Protein AF-A0A2W5ZED1-F1 (afdb_monomer)

Secondary structure (DSSP, 8-state):
-HHHHHHHTTB-TTT-SB---TTSHHHHHH--EETTEE--GGG----

Nearest PDB structures (foldseek):
  2fsv-assembly1_A  TM=8.174E-01  e=2.419E-02  Rhodospirillum rubrum
  1xlt-assembly3_H  TM=7.867E-01  e=5.947E-02  Rhodospirillum rubrum
  1xlt-assembly1_A  TM=8.609E-01  e=1.005E-01  Rhodospirillum rubrum
  1f8g-assembly1_A  TM=7.590E-01  e=5.517E-02  Rhodospirillum rubrum

Solvent-accessible surface area (backbone atoms only — not comparable to full-atom values): 3115 Å² total; per-residue (Å²): 108,72,66,58,61,53,52,54,75,30,41,36,88,86,78,73,39,85,54,73,59,74,85,38,68,72,46,50,74,67,42,54,65,55,99,91,38,83,63,25,75,85,72,70,78,79,126

Radius of gyration: 12.98 Å; Cα contacts (8 Å, |Δi|>4): 33; chains: 1; bounding box: 30×21×34 Å

Mean predicted aligned error: 5.27 Å

pLDDT: mean 85.73, std 8.14, range [47.5, 92.88]

Structure (mmCIF, N/CA/C/O backbone):
data_AF-A0A2W5ZED1-F1
#
_entry.id   AF-A0A2W5ZED1-F1
#
loop_
_atom_site.group_PDB
_atom_site.id
_atom_site.type_symbol
_atom_site.label_atom_id
_atom_site.label_alt_id
_atom_site.label_comp_id
_atom_site.label_asym_id
_atom_site.label_entity_id
_atom_site.label_seq_id
_atom_site.pdbx_PDB_ins_code
_atom_site.Cartn_x
_atom_site.Cartn_y
_atom_site.Cartn_z
_atom_site.occupancy
_atom_site.B_iso_or_equiv
_atom_site.auth_seq_id
_atom_site.auth_comp_id
_atom_site.auth_asym_id
_atom_site.auth_atom_id
_atom_site.pdbx_PDB_model_num
ATOM 1 N N . LYS A 1 1 ? 8.426 7.881 13.299 1.00 73.75 1 LYS A N 1
ATOM 2 C CA . LYS A 1 1 ? 7.288 8.820 13.122 1.00 73.75 1 LYS A CA 1
ATOM 3 C C . LYS A 1 1 ? 6.814 8.864 11.665 1.00 73.75 1 LYS A C 1
ATOM 5 O O . LYS A 1 1 ? 5.634 8.655 11.457 1.00 73.75 1 LYS A O 1
ATOM 10 N N . ASN A 1 2 ? 7.709 8.987 10.678 1.00 87.88 2 ASN A N 1
ATOM 11 C CA . ASN A 1 2 ? 7.351 9.056 9.246 1.00 87.88 2 ASN A CA 1
ATOM 12 C C . ASN A 1 2 ? 6.564 7.836 8.727 1.00 87.88 2 ASN A C 1
ATOM 14 O O . ASN A 1 2 ? 5.558 8.007 8.055 1.00 87.88 2 ASN A O 1
ATOM 18 N N . LEU A 1 3 ? 6.972 6.616 9.094 1.00 86.56 3 LEU A N 1
ATOM 19 C CA . LEU A 1 3 ? 6.254 5.395 8.696 1.00 86.56 3 LEU A CA 1
ATOM 20 C C . LEU A 1 3 ? 4.887 5.251 9.376 1.00 86.56 3 LEU A C 1
ATOM 22 O O . LEU A 1 3 ? 3.945 4.793 8.744 1.00 86.56 3 LEU A O 1
ATOM 26 N N . LEU A 1 4 ? 4.770 5.656 10.645 1.00 87.94 4 LEU A N 1
ATOM 27 C CA . LEU A 1 4 ? 3.500 5.594 11.376 1.00 87.94 4 LEU A CA 1
ATOM 28 C C . LEU A 1 4 ? 2.483 6.561 10.765 1.00 87.94 4 LEU A C 1
ATOM 30 O O . LEU A 1 4 ? 1.392 6.137 10.415 1.00 87.94 4 LEU A O 1
ATOM 34 N N . ALA A 1 5 ? 2.891 7.816 10.552 1.00 89.50 5 ALA A N 1
ATOM 35 C CA . ALA A 1 5 ? 2.057 8.819 9.897 1.00 89.50 5 ALA A CA 1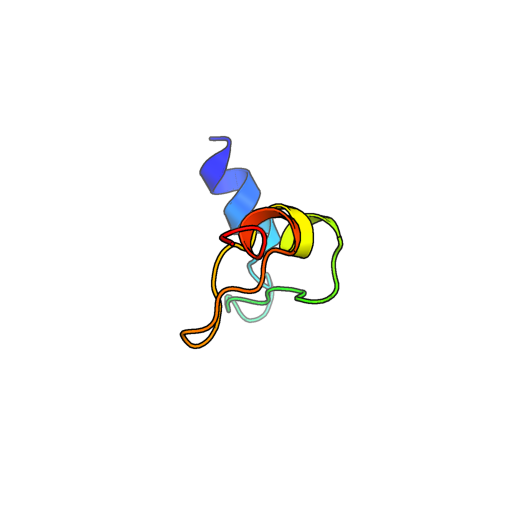
ATOM 36 C C . ALA A 1 5 ? 1.627 8.370 8.491 1.00 89.50 5 ALA A C 1
ATOM 38 O O . ALA A 1 5 ? 0.491 8.581 8.091 1.00 89.50 5 ALA A O 1
ATOM 39 N N . PHE A 1 6 ? 2.519 7.705 7.752 1.00 86.44 6 PHE A N 1
ATOM 40 C CA . PHE A 1 6 ? 2.203 7.132 6.448 1.00 86.44 6 PHE A CA 1
ATOM 41 C C . PHE A 1 6 ? 1.163 6.000 6.540 1.00 86.44 6 PHE A C 1
ATOM 43 O O . PHE A 1 6 ? 0.161 6.039 5.834 1.00 86.44 6 PHE A O 1
ATOM 50 N N . VAL A 1 7 ? 1.339 5.024 7.435 1.00 87.44 7 VAL A N 1
ATOM 51 C CA . VAL A 1 7 ? 0.386 3.910 7.601 1.00 87.44 7 VAL A CA 1
ATOM 52 C C . VAL A 1 7 ? -0.976 4.391 8.110 1.00 87.44 7 VAL A C 1
ATOM 54 O O . VAL A 1 7 ? -1.997 3.862 7.682 1.00 87.44 7 VAL A O 1
ATOM 57 N N . GLU A 1 8 ? -1.016 5.422 8.955 1.00 87.44 8 GLU A N 1
ATOM 58 C CA . GLU A 1 8 ? -2.266 6.052 9.402 1.00 87.44 8 GLU A CA 1
ATOM 59 C C . GLU A 1 8 ? -3.117 6.550 8.224 1.00 87.44 8 GLU A C 1
ATOM 61 O O . GLU A 1 8 ? -4.337 6.416 8.263 1.00 87.44 8 GLU A O 1
ATOM 66 N N . THR A 1 9 ? -2.497 7.031 7.137 1.00 86.44 9 THR A N 1
ATOM 67 C CA . THR A 1 9 ? -3.234 7.434 5.920 1.00 86.44 9 THR A CA 1
ATOM 68 C C . THR A 1 9 ? -3.889 6.274 5.165 1.00 86.44 9 THR A C 1
ATOM 70 O O . THR A 1 9 ? -4.774 6.505 4.344 1.00 86.44 9 THR A O 1
ATOM 73 N N . LEU A 1 10 ? -3.478 5.031 5.435 1.00 89.12 10 LEU A N 1
ATOM 74 C CA . LEU A 1 10 ? -3.968 3.824 4.764 1.00 89.12 10 LEU A CA 1
ATOM 75 C C . LEU A 1 10 ? -5.045 3.088 5.577 1.00 89.12 10 LEU A C 1
ATOM 77 O O . LEU A 1 10 ? -5.565 2.071 5.116 1.00 89.12 10 LEU A O 1
ATOM 81 N N . ILE A 1 11 ? -5.366 3.561 6.784 1.00 90.81 11 ILE A N 1
ATOM 82 C CA . ILE A 1 11 ? -6.351 2.945 7.679 1.00 90.81 11 ILE A CA 1
ATOM 83 C C . ILE A 1 11 ? -7.647 3.750 7.634 1.00 90.81 11 ILE A C 1
ATOM 85 O O . ILE A 1 11 ? -7.651 4.965 7.827 1.00 90.81 11 ILE A O 1
ATOM 89 N N . ASP A 1 12 ? -8.772 3.065 7.438 1.00 90.19 12 ASP A N 1
ATOM 90 C CA . ASP A 1 12 ? -10.078 3.695 7.600 1.00 90.19 12 ASP A CA 1
ATOM 91 C C . ASP A 1 12 ? -10.360 3.924 9.100 1.00 90.19 12 ASP A C 1
ATOM 93 O O . ASP A 1 12 ? -10.371 2.967 9.883 1.00 90.19 12 ASP A O 1
ATOM 97 N N . PRO A 1 13 ? -10.621 5.168 9.538 1.00 87.19 13 PRO A N 1
ATOM 98 C CA . PRO A 1 13 ? -10.773 5.483 10.957 1.00 87.19 13 PRO A CA 1
ATOM 99 C C . PRO A 1 13 ? -12.073 4.944 11.573 1.00 87.19 13 PRO A C 1
ATOM 101 O O . PRO A 1 13 ? -12.168 4.832 12.794 1.00 87.19 13 PRO A O 1
ATOM 104 N N . LYS A 1 14 ? -13.083 4.614 10.758 1.00 89.88 14 LYS A N 1
ATOM 105 C CA . LYS A 1 14 ? -14.380 4.098 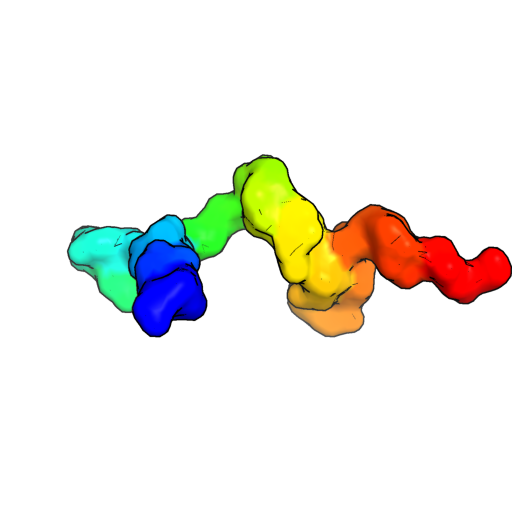11.215 1.00 89.88 14 LYS A CA 1
ATOM 106 C C . LYS A 1 14 ? -14.345 2.583 11.365 1.00 89.88 14 LYS A C 1
ATOM 108 O O . LYS A 1 14 ? -14.819 2.057 12.366 1.00 89.88 14 LYS A O 1
ATOM 113 N N . THR A 1 15 ? -13.786 1.886 10.377 1.00 92.88 15 THR A N 1
ATOM 114 C CA . THR A 1 15 ? -13.759 0.415 10.332 1.00 92.88 15 THR A CA 1
ATOM 115 C C . THR A 1 15 ? -12.465 -0.180 10.881 1.00 92.88 15 THR A C 1
ATOM 117 O O . THR A 1 15 ? -12.382 -1.396 11.052 1.00 92.88 15 THR A O 1
ATOM 120 N N . LYS A 1 16 ? -11.450 0.656 11.154 1.00 89.38 16 LYS A N 1
ATOM 121 C CA . LYS A 1 16 ? -10.100 0.256 11.594 1.00 89.38 16 LYS A CA 1
ATOM 122 C C . LYS A 1 16 ? -9.466 -0.805 10.693 1.00 89.38 16 LYS A C 1
ATOM 124 O O . LYS A 1 16 ? -8.674 -1.627 11.146 1.00 89.38 16 LYS A O 1
ATOM 129 N N . SER A 1 17 ? -9.843 -0.793 9.422 1.00 90.56 17 SER A N 1
ATOM 130 C CA . SER A 1 17 ? -9.393 -1.746 8.417 1.00 90.56 17 SER A CA 1
ATOM 131 C C . SER A 1 17 ? -8.443 -1.070 7.439 1.00 90.56 17 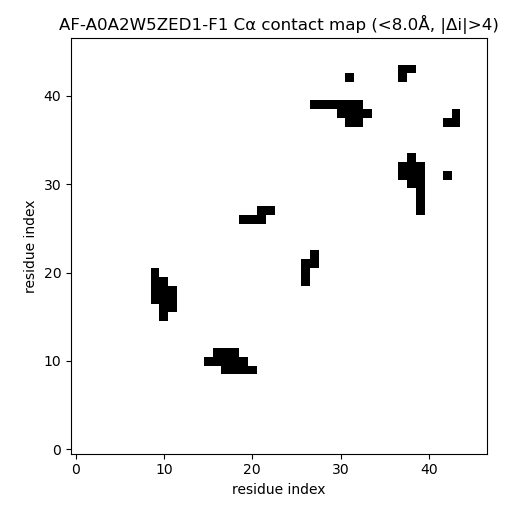SER A C 1
ATOM 133 O O . SER A 1 17 ? -8.468 0.150 7.263 1.00 90.56 17 SER A O 1
ATOM 135 N N . LEU A 1 18 ? -7.599 -1.875 6.798 1.00 89.12 18 LEU A N 1
ATOM 136 C CA . LEU A 1 18 ? -6.700 -1.402 5.755 1.00 89.12 18 LEU A CA 1
ATOM 137 C C . LEU A 1 18 ? -7.523 -1.007 4.519 1.00 89.12 18 LEU A C 1
ATOM 139 O O . LEU A 1 18 ? -8.137 -1.858 3.880 1.00 89.12 18 LEU A O 1
ATOM 143 N N . ALA A 1 19 ? -7.530 0.280 4.190 1.00 88.06 19 ALA A N 1
ATOM 144 C CA . ALA A 1 19 ? -8.318 0.873 3.116 1.00 88.06 19 ALA A CA 1
ATOM 145 C C . ALA A 1 19 ? -7.398 1.567 2.102 1.00 88.06 19 ALA A C 1
ATOM 147 O O . ALA A 1 19 ? -7.430 2.783 1.912 1.00 88.06 19 ALA A O 1
ATOM 148 N N . ILE A 1 20 ? -6.541 0.775 1.453 1.00 86.56 20 ILE A N 1
ATOM 149 C CA . ILE A 1 20 ? -5.601 1.288 0.453 1.00 86.56 20 ILE A CA 1
ATOM 150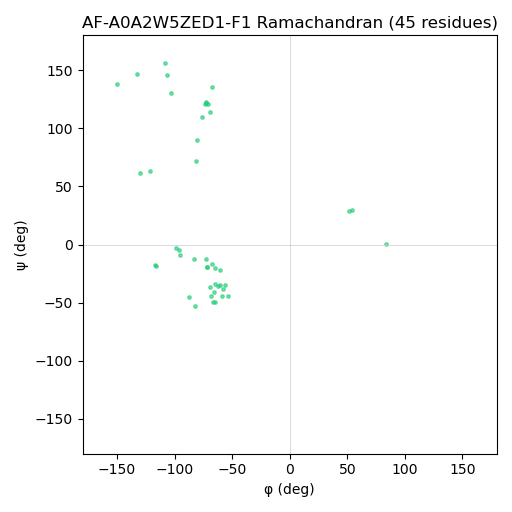 C C . ILE A 1 20 ? -6.369 1.704 -0.806 1.00 86.56 20 ILE A C 1
ATOM 152 O O . ILE A 1 20 ? -7.015 0.883 -1.462 1.00 86.56 20 ILE A O 1
ATOM 156 N N . LYS A 1 21 ? -6.249 2.980 -1.179 1.00 85.25 21 LYS A N 1
ATOM 157 C CA . LYS A 1 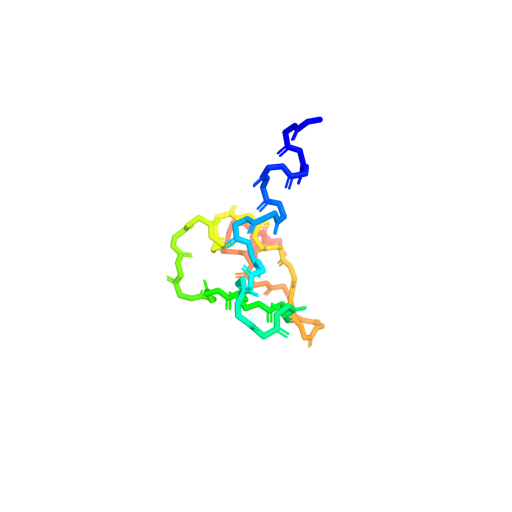21 ? -6.751 3.511 -2.450 1.00 85.25 21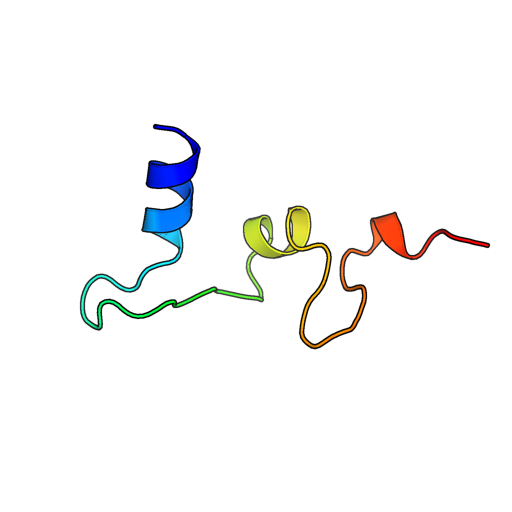 LYS A CA 1
ATOM 158 C C . LYS A 1 21 ? -5.761 3.187 -3.566 1.00 85.25 21 LYS A C 1
ATOM 160 O O . LYS A 1 21 ? -4.854 3.959 -3.842 1.00 85.25 21 LYS A O 1
ATOM 165 N N . TRP A 1 22 ? -5.930 2.035 -4.205 1.00 85.31 22 TRP A N 1
ATOM 166 C CA . TRP A 1 22 ? -5.016 1.555 -5.252 1.00 85.31 22 TRP A CA 1
ATOM 167 C C . TRP A 1 22 ? -4.909 2.476 -6.472 1.00 85.31 22 TRP A C 1
ATOM 169 O O . TRP A 1 22 ? -3.913 2.419 -7.189 1.00 85.31 22 TRP A O 1
ATOM 179 N N . ASP A 1 23 ? -5.914 3.321 -6.703 1.00 83.88 23 ASP A N 1
ATOM 180 C CA . ASP A 1 23 ? -5.906 4.279 -7.804 1.00 83.88 23 ASP A CA 1
ATOM 181 C C . ASP A 1 23 ? -5.155 5.579 -7.521 1.00 83.88 23 ASP A C 1
ATOM 183 O O . ASP A 1 23 ? -4.860 6.308 -8.469 1.00 83.88 23 ASP A O 1
ATOM 187 N N . ASP A 1 24 ? -4.812 5.833 -6.259 1.00 86.94 24 ASP A N 1
ATOM 188 C CA . ASP A 1 24 ? -4.109 7.033 -5.820 1.00 86.94 24 ASP A CA 1
ATOM 189 C C . ASP A 1 24 ? -2.668 7.066 -6.358 1.00 86.94 24 ASP A C 1
ATOM 191 O O . ASP A 1 24 ? -1.949 6.061 -6.327 1.00 86.94 24 ASP A O 1
ATOM 195 N N . GLU A 1 25 ? -2.235 8.226 -6.856 1.00 84.56 25 GLU A N 1
ATOM 196 C CA . GLU A 1 25 ? -0.894 8.410 -7.422 1.00 84.56 25 GLU A CA 1
ATOM 197 C C . GLU A 1 25 ? 0.211 8.139 -6.396 1.00 84.56 25 GLU A C 1
ATOM 199 O O . GLU A 1 25 ? 1.240 7.557 -6.742 1.00 84.56 25 GLU A O 1
ATOM 204 N N . LEU A 1 26 ? -0.017 8.482 -5.124 1.00 85.56 26 LEU A N 1
ATOM 205 C CA . LEU A 1 26 ? 0.938 8.237 -4.049 1.00 85.56 26 LEU A CA 1
ATOM 206 C C . LEU A 1 26 ? 1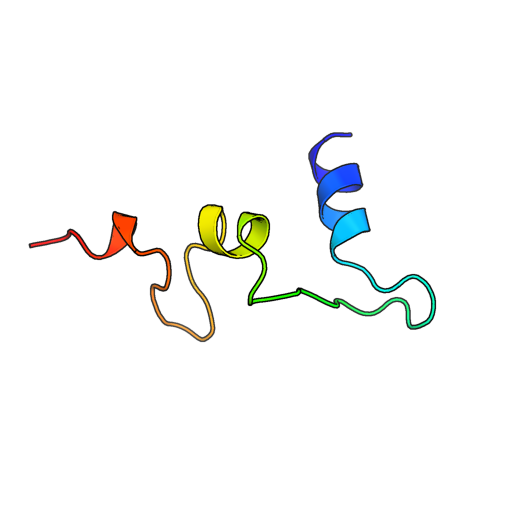.118 6.737 -3.816 1.00 85.56 26 LEU A C 1
ATOM 208 O O . LEU A 1 26 ? 2.245 6.276 -3.649 1.00 85.56 26 LEU A O 1
ATOM 212 N N . VAL A 1 27 ? 0.029 5.963 -3.863 1.00 87.06 27 VAL A N 1
ATOM 213 C CA . VAL A 1 27 ? 0.073 4.500 -3.724 1.00 87.06 27 VAL A CA 1
ATOM 214 C C . VAL A 1 27 ? 0.760 3.867 -4.934 1.00 87.06 27 VAL A C 1
ATOM 216 O O . VAL A 1 27 ? 1.633 3.018 -4.762 1.00 87.06 27 VAL A O 1
ATOM 219 N N . LYS A 1 28 ? 0.433 4.303 -6.154 1.00 86.44 28 LYS A N 1
ATOM 220 C CA . LYS A 1 28 ? 1.060 3.800 -7.389 1.00 86.44 28 LYS A CA 1
ATOM 221 C C . LYS A 1 28 ? 2.567 4.077 -7.448 1.00 86.44 28 LYS A C 1
ATOM 223 O O . LYS A 1 28 ? 3.307 3.230 -7.937 1.00 86.44 28 LYS A O 1
ATOM 228 N N . ALA A 1 29 ? 3.020 5.217 -6.925 1.00 86.50 29 ALA A N 1
ATOM 229 C CA . ALA A 1 29 ? 4.431 5.613 -6.932 1.00 86.50 29 ALA A CA 1
ATOM 230 C C . ALA A 1 29 ? 5.325 4.807 -5.971 1.00 86.50 29 ALA A C 1
ATOM 232 O O . ALA A 1 29 ? 6.544 4.815 -6.112 1.00 86.50 29 ALA A O 1
ATOM 233 N N . ILE A 1 30 ? 4.745 4.140 -4.973 1.00 89.00 30 ILE A N 1
ATOM 234 C CA . ILE A 1 30 ? 5.504 3.403 -3.946 1.00 89.00 30 ILE A CA 1
ATOM 235 C C . ILE A 1 30 ? 5.233 1.895 -3.968 1.00 89.00 30 ILE A C 1
ATOM 237 O O . ILE A 1 30 ? 6.012 1.118 -3.416 1.00 89.00 30 ILE A O 1
ATOM 241 N N . LEU A 1 31 ? 4.129 1.459 -4.580 1.00 90.81 31 LEU A N 1
ATOM 242 C CA . LEU A 1 31 ? 3.735 0.057 -4.632 1.00 90.81 31 LEU A CA 1
ATOM 243 C C . LEU A 1 31 ? 4.577 -0.709 -5.654 1.00 90.81 31 LEU A C 1
ATOM 245 O O . LEU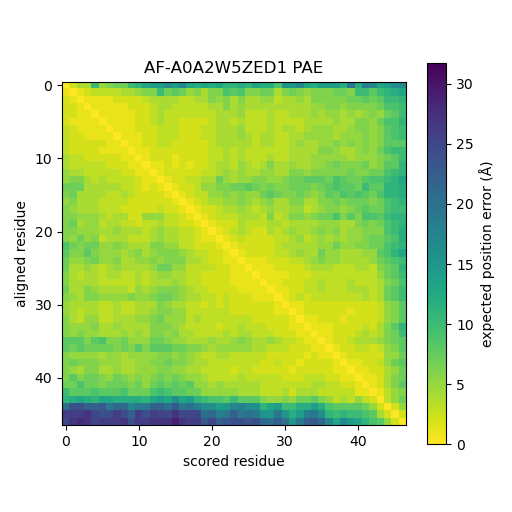 A 1 31 ? 4.401 -0.553 -6.857 1.00 90.81 31 LEU A O 1
ATOM 249 N N . LEU A 1 32 ? 5.450 -1.590 -5.164 1.00 91.25 32 LEU A N 1
ATOM 250 C CA . LEU A 1 32 ? 6.324 -2.418 -5.998 1.00 91.25 32 LEU A CA 1
ATOM 251 C C . LEU A 1 32 ? 5.623 -3.669 -6.535 1.00 91.25 32 LEU A C 1
ATOM 253 O O . LEU A 1 32 ? 5.621 -3.918 -7.741 1.00 91.25 32 LEU A O 1
ATOM 257 N N . THR A 1 33 ? 5.020 -4.452 -5.639 1.00 91.31 33 THR A N 1
ATOM 258 C CA . THR A 1 33 ? 4.387 -5.737 -5.960 1.00 91.31 33 THR A CA 1
ATOM 259 C C . THR A 1 33 ? 3.005 -5.829 -5.329 1.00 91.31 33 THR A C 1
ATOM 261 O O . THR A 1 33 ? 2.769 -5.284 -4.249 1.00 91.31 33 THR A O 1
ATOM 264 N N . LYS A 1 34 ? 2.083 -6.515 -6.005 1.00 90.19 34 LYS A N 1
ATOM 265 C CA . LYS A 1 34 ? 0.742 -6.809 -5.494 1.00 90.19 34 LYS A CA 1
ATOM 266 C C . LYS A 1 34 ? 0.257 -8.127 -6.084 1.00 90.19 34 LYS A C 1
ATOM 268 O O . LYS A 1 34 ? 0.483 -8.386 -7.261 1.00 90.19 34 LYS A O 1
ATOM 273 N N . ASP A 1 35 ? -0.376 -8.961 -5.262 1.00 89.19 35 ASP A N 1
ATOM 274 C CA . ASP A 1 35 ? -0.969 -10.240 -5.683 1.00 89.19 35 ASP A CA 1
ATOM 275 C C . ASP A 1 35 ? 0.017 -11.179 -6.414 1.00 89.19 35 ASP A C 1
ATOM 277 O O . ASP A 1 35 ? -0.366 -11.962 -7.276 1.00 89.19 35 ASP A O 1
ATOM 281 N N . GLY A 1 36 ? 1.311 -11.096 -6.078 1.00 89.69 36 GLY A N 1
ATOM 282 C CA . GLY A 1 36 ? 2.373 -11.888 -6.711 1.00 89.69 36 GLY A CA 1
ATOM 283 C C . GLY A 1 36 ? 2.915 -11.318 -8.028 1.00 89.69 36 GLY A C 1
ATOM 284 O O . GLY A 1 36 ? 3.834 -11.900 -8.599 1.00 89.69 36 GLY A O 1
ATOM 285 N N . PHE A 1 37 ? 2.409 -10.172 -8.488 1.00 89.38 37 PHE A N 1
ATOM 286 C CA . PHE A 1 37 ? 2.867 -9.499 -9.701 1.00 89.38 37 PHE A CA 1
ATOM 287 C C . PHE A 1 37 ? 3.691 -8.255 -9.372 1.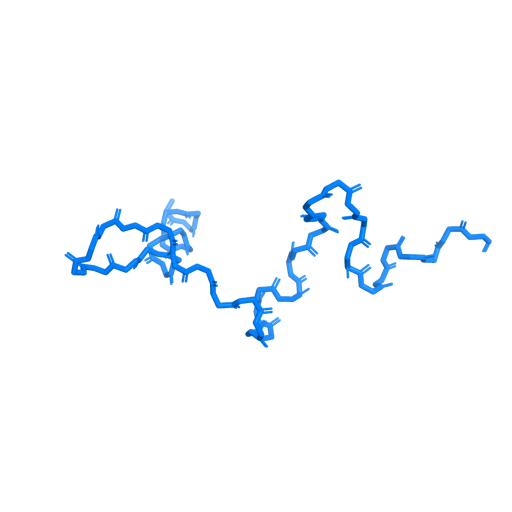00 89.38 37 PHE A C 1
ATOM 289 O O . PHE A 1 37 ? 3.417 -7.535 -8.407 1.00 89.38 37 PHE A O 1
ATOM 296 N N . LEU A 1 38 ? 4.695 -7.981 -10.203 1.00 90.44 38 LEU A N 1
ATOM 297 C CA . LEU A 1 38 ? 5.366 -6.688 -10.230 1.00 90.44 38 LEU A CA 1
ATOM 298 C C . LEU A 1 38 ? 4.415 -5.678 -10.872 1.00 90.44 38 LEU A C 1
ATOM 300 O O . LEU A 1 38 ? 3.969 -5.894 -11.991 1.00 90.44 38 LEU A O 1
ATOM 304 N N . VAL A 1 39 ? 4.077 -4.606 -10.158 1.00 89.31 39 VAL A N 1
ATOM 305 C CA . VAL A 1 39 ? 3.068 -3.629 -10.611 1.00 89.31 39 VAL A CA 1
ATOM 306 C C . VAL A 1 39 ? 3.646 -2.237 -10.830 1.00 89.31 39 VAL A C 1
ATOM 308 O O . VAL A 1 39 ? 3.055 -1.445 -11.559 1.00 89.31 39 VAL A O 1
ATOM 311 N N . HIS A 1 40 ? 4.826 -1.942 -10.277 1.00 90.38 40 HIS A N 1
ATOM 312 C CA . HIS A 1 40 ? 5.449 -0.634 -10.457 1.00 90.38 40 HIS A CA 1
ATOM 313 C C . HIS A 1 40 ? 6.014 -0.465 -11.878 1.00 90.38 40 HIS A C 1
ATOM 315 O O . HIS A 1 40 ? 6.933 -1.207 -12.249 1.00 90.38 40 HIS A O 1
ATOM 321 N N . PRO A 1 41 ? 5.567 0.534 -12.666 1.00 86.50 41 PRO A N 1
ATOM 322 C CA . PRO A 1 41 ? 5.972 0.700 -14.066 1.00 86.50 41 PRO A CA 1
ATOM 323 C C . PRO A 1 41 ? 7.491 0.743 -14.264 1.00 86.50 41 PRO A C 1
ATOM 325 O O . PRO A 1 41 ? 8.025 0.034 -15.111 1.00 86.50 41 PRO A O 1
ATOM 328 N N . SER A 1 42 ? 8.210 1.486 -13.416 1.00 87.94 42 SER A N 1
ATOM 329 C CA . SER A 1 42 ? 9.670 1.638 -13.527 1.00 87.94 42 SER A CA 1
ATOM 330 C C . SER A 1 42 ? 10.472 0.354 -13.305 1.00 87.94 42 SER A C 1
ATOM 332 O O . SER A 1 42 ? 11.619 0.286 -13.726 1.00 87.94 42 SER A O 1
ATOM 334 N N . PHE A 1 43 ? 9.895 -0.661 -12.655 1.00 82.38 43 PHE A N 1
ATOM 335 C CA . PHE A 1 43 ? 10.595 -1.915 -12.362 1.00 82.38 43 PHE A CA 1
ATOM 336 C C . PHE A 1 43 ? 10.315 -3.007 -13.405 1.00 82.38 43 PHE A C 1
ATOM 338 O O . PHE A 1 43 ? 10.956 -4.051 -13.374 1.00 82.38 43 PHE A O 1
ATOM 345 N N . HIS A 1 44 ? 9.424 -2.762 -14.374 1.00 77.75 44 HIS A N 1
ATOM 346 C CA . HIS A 1 44 ? 9.203 -3.673 -15.506 1.00 77.75 44 HIS A CA 1
ATOM 347 C C . HIS A 1 44 ? 10.356 -3.658 -16.527 1.00 77.75 44 HIS A C 1
ATOM 349 O O . HIS A 1 44 ? 10.428 -4.532 -17.391 1.00 77.75 44 HIS A O 1
ATOM 355 N N . ALA A 1 45 ? 11.268 -2.685 -16.434 1.00 67.75 45 ALA A N 1
ATOM 356 C CA . ALA A 1 45 ? 12.436 -2.550 -17.297 1.00 67.75 45 ALA A CA 1
ATOM 357 C C . ALA A 1 45 ? 13.578 -3.472 -16.832 1.00 67.75 45 ALA A C 1
ATOM 359 O O . ALA A 1 45 ? 14.582 -3.036 -16.276 1.00 67.75 45 ALA A O 1
ATOM 360 N N . GLY A 1 46 ? 13.381 -4.771 -17.044 1.00 59.91 46 GLY A N 1
ATOM 361 C CA . GLY A 1 46 ? 14.387 -5.818 -16.890 1.00 59.91 46 GLY A CA 1
ATOM 362 C C . GLY A 1 46 ? 14.435 -6.704 -18.133 1.00 59.91 46 GLY A C 1
ATOM 363 O O . GLY A 1 46 ? 14.124 -7.892 -18.054 1.00 59.91 46 GLY A O 1
ATOM 364 N N . ARG A 1 47 ? 14.771 -6.110 -19.283 1.00 47.50 47 ARG A N 1
ATOM 365 C CA . ARG A 1 47 ? 15.337 -6.771 -20.466 1.00 47.50 47 ARG A CA 1
ATOM 366 C C . ARG A 1 47 ? 16.354 -5.851 -21.115 1.00 47.50 47 ARG A C 1
ATOM 368 O O . ARG A 1 47 ? 16.051 -4.641 -21.193 1.00 47.50 47 ARG A O 1
#

Sequence (47 aa):
KNLLAFVETLIDPKTKSLAIKWDDELVKAILLTKDGFLVHPSFHAGR

Foldseek 3Di:
DVVVVVQVVQADPVVRDGNDPCPDPVNQCPDQDDPRDGRNPVVVPDD